Protein AF-A0A3B8LXW1-F1 (afdb_monomer)

Secondary structure (DSSP, 8-state):
-HHHHHTTS-HHHHHHHHHHHHHHHHHHHHHHHHHHT---SS---S-SS-SSPPPPSS--SSHHHHHHHHHHHHHHHHHTTS-S--------TTS---BGGGTB-SS-HHHHTTS--HHHHHHHHHHHHHHHHHHHHHHTSEETTEETTTT-----B-S-SSSS--SSS--B-

pLDDT: mean 82.59, std 10.97, range [46.94, 97.69]

Structure (mmCIF, N/CA/C/O backbone):
data_AF-A0A3B8LXW1-F1
#
_entry.id   AF-A0A3B8LXW1-F1
#
loop_
_atom_site.group_PDB
_atom_site.id
_atom_site.type_symbol
_atom_site.label_atom_id
_atom_site.label_alt_id
_atom_site.label_comp_id
_atom_site.label_asym_id
_atom_site.label_entity_id
_atom_site.label_seq_id
_atom_site.pdbx_PDB_ins_code
_atom_site.Cartn_x
_atom_site.Cartn_y
_atom_site.Cartn_z
_atom_site.occupancy
_atom_site.B_iso_or_equiv
_atom_site.auth_seq_id
_atom_site.auth_comp_id
_atom_site.auth_asym_id
_atom_site.auth_atom_id
_atom_site.pdbx_PDB_model_num
ATOM 1 N N . GLU A 1 1 ? -1.852 20.619 17.242 1.00 58.50 1 GLU A N 1
ATOM 2 C CA . GLU A 1 1 ? -2.208 21.680 16.273 1.00 58.50 1 GLU A CA 1
ATOM 3 C C . GLU A 1 1 ? -3.432 22.515 16.677 1.00 58.50 1 GLU A C 1
ATOM 5 O O . GLU A 1 1 ? -3.301 23.729 16.741 1.00 58.50 1 GLU A O 1
ATOM 10 N N . ALA A 1 2 ? -4.562 21.932 17.102 1.00 60.94 2 ALA A N 1
ATOM 11 C CA . ALA A 1 2 ? -5.746 22.697 17.550 1.00 60.94 2 ALA A CA 1
ATOM 12 C C . ALA A 1 2 ? -5.497 23.715 18.694 1.00 60.94 2 ALA A C 1
ATOM 14 O O . ALA A 1 2 ? -6.062 24.809 18.706 1.00 60.94 2 ALA A O 1
ATOM 15 N N . ARG A 1 3 ? -4.592 23.404 19.639 1.00 68.31 3 ARG A N 1
ATOM 16 C CA . ARG A 1 3 ? -4.220 24.322 20.737 1.00 68.31 3 ARG A CA 1
ATOM 17 C C . ARG A 1 3 ? -3.556 25.620 20.262 1.00 68.31 3 ARG A C 1
ATOM 19 O O . ARG A 1 3 ? -3.723 26.636 20.929 1.00 68.31 3 ARG A O 1
ATOM 26 N N . SER A 1 4 ? -2.824 25.609 19.143 1.00 75.69 4 SER A N 1
ATOM 27 C CA . SER A 1 4 ? -2.165 26.824 18.637 1.00 75.69 4 SER A CA 1
ATOM 28 C C . SER A 1 4 ? -3.149 27.744 17.906 1.00 75.69 4 SER A C 1
ATOM 30 O O . SER A 1 4 ? -3.007 28.965 17.968 1.00 75.69 4 SER A O 1
ATOM 32 N N . LEU A 1 5 ? -4.188 27.170 17.284 1.00 76.56 5 LEU A N 1
ATOM 33 C CA . LEU A 1 5 ? -5.265 27.912 16.626 1.00 76.56 5 LEU A CA 1
ATOM 34 C C . LEU A 1 5 ? -6.197 28.585 17.641 1.00 76.56 5 LEU A C 1
ATOM 36 O O . LEU A 1 5 ? -6.627 29.717 17.431 1.00 76.56 5 LEU A O 1
A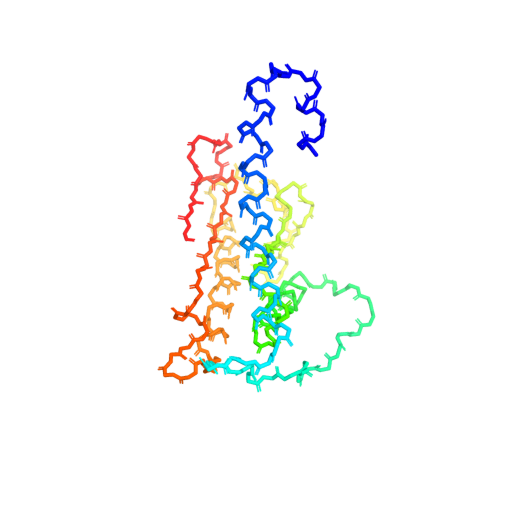TOM 40 N N . ARG A 1 6 ? -6.421 27.946 18.796 1.00 74.62 6 ARG A N 1
ATOM 41 C CA . ARG A 1 6 ? -7.252 28.468 19.893 1.00 74.62 6 ARG A CA 1
ATOM 42 C C . ARG A 1 6 ? -6.806 29.851 20.381 1.00 74.62 6 ARG A C 1
ATOM 44 O O . ARG A 1 6 ? -7.644 30.660 20.757 1.00 74.62 6 ARG A O 1
ATOM 51 N N . GLY A 1 7 ? -5.505 30.151 20.337 1.00 80.69 7 GLY A N 1
ATOM 52 C CA . GLY A 1 7 ? -4.963 31.463 20.709 1.00 80.69 7 GLY A CA 1
ATOM 53 C C . GLY A 1 7 ? -5.188 32.570 19.670 1.00 80.69 7 GLY A C 1
ATOM 54 O O . GLY A 1 7 ? -5.106 33.743 20.022 1.00 80.69 7 GLY A O 1
ATOM 55 N N . LYS A 1 8 ? -5.493 32.212 18.416 1.00 86.38 8 LYS A N 1
ATOM 56 C CA . LYS A 1 8 ? -5.539 33.125 17.260 1.00 86.38 8 LYS A CA 1
ATOM 57 C C . LYS A 1 8 ? -6.953 33.469 16.779 1.00 86.38 8 LYS A C 1
ATOM 59 O O . LYS A 1 8 ? -7.094 34.281 15.874 1.00 86.38 8 LYS A O 1
ATOM 64 N N . ILE A 1 9 ? -7.983 32.860 17.366 1.00 88.12 9 ILE A N 1
ATOM 65 C CA . ILE A 1 9 ? -9.380 33.010 16.935 1.00 88.12 9 ILE A CA 1
ATOM 66 C C . ILE A 1 9 ? -10.235 33.726 17.987 1.00 88.12 9 ILE A C 1
ATOM 68 O O . ILE A 1 9 ? -9.890 33.751 19.179 1.00 88.12 9 ILE A O 1
ATOM 72 N N . SER A 1 10 ? -11.347 34.307 17.526 1.00 87.94 10 SER A N 1
ATOM 73 C CA . SER A 1 10 ? -12.306 35.050 18.347 1.00 87.94 10 SER A CA 1
ATOM 74 C C . SER A 1 10 ? -12.986 34.152 19.387 1.00 87.94 10 SER A C 1
ATOM 76 O O . SER A 1 10 ? -13.020 32.932 19.246 1.00 87.94 10 SER A O 1
ATOM 78 N N . TYR A 1 11 ? -13.555 34.737 20.444 1.00 85.69 11 TYR A N 1
ATOM 79 C CA . TYR A 1 11 ? -14.217 33.966 21.504 1.00 85.69 11 TYR A CA 1
ATOM 80 C C . TYR A 1 11 ? -15.381 33.101 20.982 1.00 85.69 11 TYR A C 1
ATOM 82 O O . TYR A 1 11 ? -15.529 31.954 21.401 1.00 85.69 11 TYR A O 1
ATOM 90 N N . SER A 1 12 ? -16.170 33.612 20.030 1.00 85.38 12 SER A N 1
ATOM 91 C CA . SER A 1 12 ? -17.251 32.849 19.394 1.00 85.38 12 SER A CA 1
ATOM 92 C C . SER A 1 12 ? -16.729 31.670 18.575 1.00 85.38 12 SER A C 1
ATOM 94 O O . SER A 1 12 ? -17.320 30.592 18.609 1.00 85.38 12 SER A O 1
ATOM 96 N N . ASP A 1 13 ? -15.600 31.844 17.887 1.00 84.31 13 ASP A N 1
ATOM 97 C CA . ASP A 1 13 ? -15.000 30.779 17.078 1.00 84.31 13 ASP A CA 1
ATOM 98 C C . ASP A 1 13 ? -14.325 29.723 17.951 1.00 84.31 13 ASP A C 1
ATOM 100 O O . ASP A 1 13 ? -14.393 28.539 17.633 1.00 84.31 13 ASP A O 1
ATOM 104 N N . ARG A 1 14 ? -13.741 30.119 19.094 1.00 84.06 14 ARG A N 1
ATOM 105 C CA . ARG A 1 14 ? -13.237 29.166 20.101 1.00 84.06 14 ARG A CA 1
ATOM 106 C C . ARG A 1 14 ? -14.342 28.239 20.569 1.00 84.06 14 ARG A C 1
ATOM 108 O O . ARG A 1 14 ? -14.104 27.047 20.677 1.00 84.06 14 ARG A O 1
ATOM 115 N N . ARG A 1 15 ? -15.540 28.776 20.803 1.00 81.62 15 ARG A N 1
ATOM 116 C CA . ARG A 1 15 ? -16.685 27.983 21.252 1.00 81.62 15 ARG A CA 1
ATOM 117 C C . ARG A 1 15 ? -17.121 26.958 20.203 1.00 81.62 15 ARG A C 1
ATOM 119 O O . ARG A 1 15 ? -17.292 25.799 20.548 1.00 81.62 15 ARG A O 1
ATOM 126 N N . LYS A 1 16 ? -17.220 27.355 18.930 1.00 78.06 16 LYS A N 1
ATOM 127 C CA . LYS A 1 16 ? -17.542 26.428 17.828 1.00 78.06 16 LYS A CA 1
ATOM 128 C C . LYS A 1 16 ? -16.455 25.377 17.600 1.00 78.06 16 LYS A C 1
ATOM 130 O O . LYS A 1 16 ? -16.763 24.228 17.305 1.00 78.06 16 LYS A O 1
ATOM 135 N N . LEU A 1 17 ? -15.187 25.771 17.720 1.00 78.12 17 LEU A N 1
ATOM 136 C CA . LEU A 1 17 ? -14.059 24.851 17.610 1.00 78.12 17 LEU A CA 1
ATOM 137 C C . LEU A 1 17 ? -14.056 23.841 18.763 1.00 78.12 17 LEU A C 1
ATOM 139 O O . LEU A 1 17 ? -13.848 22.659 18.517 1.00 78.12 17 LEU A O 1
ATOM 143 N N . ASP A 1 18 ? -14.304 24.296 19.992 1.00 82.31 18 ASP A N 1
ATOM 144 C CA . ASP A 1 18 ? -14.409 23.426 21.164 1.00 82.31 18 ASP A CA 1
ATOM 145 C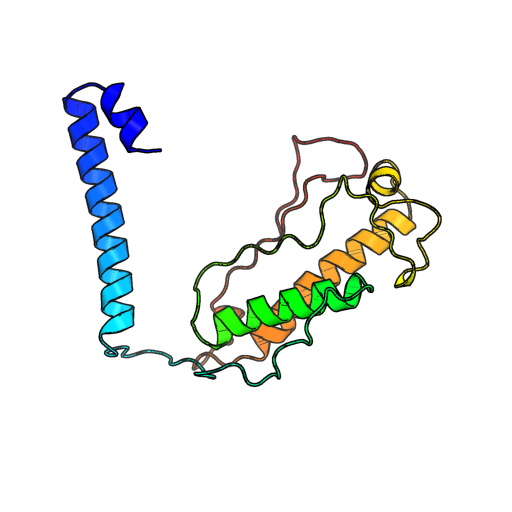 C . ASP A 1 18 ? -15.600 22.452 20.996 1.00 82.31 18 ASP A C 1
ATOM 147 O O . ASP A 1 18 ? -15.409 21.252 21.147 1.00 82.31 18 ASP A O 1
ATOM 151 N N . GLU A 1 19 ? -16.773 22.915 20.537 1.00 77.88 19 GLU A N 1
ATOM 152 C CA . GLU A 1 19 ? -17.933 22.051 20.224 1.00 77.88 19 GLU A CA 1
ATOM 153 C C . GLU A 1 19 ? -17.623 20.989 19.152 1.00 77.88 19 GLU A C 1
ATOM 155 O O . GLU A 1 19 ? -18.011 19.827 19.290 1.00 77.88 19 GLU A O 1
ATOM 160 N N . PHE A 1 20 ? -16.907 21.359 18.086 1.00 78.81 20 PHE A N 1
ATOM 161 C CA . PHE A 1 20 ? -16.496 20.413 17.047 1.00 78.81 20 PHE A CA 1
ATOM 162 C C . PHE A 1 20 ? -15.516 19.365 17.586 1.00 78.81 20 PHE A C 1
ATOM 164 O O . PHE A 1 20 ? -15.695 18.173 17.343 1.00 78.81 20 PHE A O 1
ATOM 171 N N . LEU A 1 21 ? -14.496 19.794 18.334 1.00 80.75 21 LEU A N 1
ATOM 172 C CA . LEU A 1 21 ? -13.500 18.889 18.909 1.00 80.75 21 LEU A CA 1
ATOM 173 C C . LEU A 1 21 ? -14.110 17.966 19.967 1.00 80.75 21 LEU A C 1
ATOM 175 O O . LEU A 1 21 ? -13.732 16.799 20.030 1.00 80.75 21 LEU A O 1
ATOM 179 N N . ASP A 1 22 ? -15.066 18.459 20.752 1.00 80.94 22 ASP A N 1
ATOM 180 C CA . ASP A 1 22 ? -15.804 17.650 21.720 1.00 80.94 22 ASP A CA 1
ATOM 181 C C . ASP A 1 22 ? -16.691 16.616 21.016 1.00 80.94 22 ASP A C 1
ATOM 183 O O . ASP A 1 22 ? -16.714 15.462 21.432 1.00 80.94 22 ASP A O 1
ATOM 187 N N . SER A 1 23 ? -17.346 16.978 19.907 1.00 70.56 23 SER A N 1
ATOM 188 C CA . SER A 1 23 ? -18.122 16.041 19.079 1.00 70.56 23 SER A CA 1
ATOM 189 C C . SER A 1 23 ? -17.247 14.936 18.475 1.00 70.56 23 SER A C 1
ATOM 191 O O . SER A 1 23 ? -17.570 13.754 18.592 1.00 70.56 23 SER A O 1
ATOM 193 N N . VAL A 1 24 ? -16.097 15.298 17.891 1.00 75.12 24 VAL A N 1
ATOM 194 C CA . VAL A 1 24 ? -15.125 14.323 17.366 1.00 75.12 24 VAL A CA 1
ATOM 195 C C . VAL A 1 24 ? -14.646 13.400 18.483 1.00 75.12 24 VAL A C 1
ATOM 197 O O . VAL A 1 24 ? -14.666 12.181 18.328 1.00 75.12 24 VAL A O 1
ATOM 200 N N . ARG A 1 25 ? -14.296 13.964 19.641 1.00 78.19 25 ARG A N 1
ATOM 201 C CA . ARG A 1 25 ? -13.800 13.196 20.782 1.00 78.19 25 ARG A CA 1
ATOM 202 C C . ARG A 1 25 ? -14.861 12.290 21.404 1.00 78.19 25 ARG A C 1
ATOM 204 O O . ARG A 1 25 ? -14.519 11.224 21.907 1.00 78.19 25 ARG A O 1
ATOM 211 N N . ASP A 1 26 ? -16.127 12.695 21.405 1.00 79.38 26 ASP A N 1
ATOM 212 C CA . ASP A 1 26 ? -17.225 11.855 21.884 1.00 79.38 26 ASP A CA 1
ATOM 213 C C . ASP A 1 26 ? -17.463 10.672 20.935 1.00 79.38 26 ASP A C 1
ATOM 215 O O . ASP A 1 26 ? -17.650 9.543 21.387 1.00 79.38 26 ASP A O 1
ATOM 219 N N . VAL A 1 27 ? -17.352 10.886 19.619 1.00 72.19 27 VAL A N 1
ATOM 220 C CA . VAL A 1 27 ? -17.379 9.801 18.626 1.00 72.19 27 VAL A CA 1
ATOM 221 C C . VAL A 1 27 ? -16.192 8.853 18.810 1.00 72.19 27 VAL A C 1
ATOM 223 O O . VAL A 1 27 ? -16.409 7.645 18.886 1.00 72.19 27 VAL A O 1
ATOM 226 N N . GLU A 1 28 ? -14.970 9.373 18.957 1.00 72.88 28 GLU A N 1
ATOM 227 C CA . GLU A 1 28 ? -13.770 8.572 19.249 1.00 72.88 28 GLU A CA 1
ATOM 228 C C . GLU A 1 28 ? -13.954 7.739 20.525 1.00 72.88 28 GLU A C 1
ATOM 230 O O . GLU A 1 28 ? -13.790 6.523 20.502 1.00 72.88 28 GLU A O 1
ATOM 235 N N . GLN A 1 29 ? -14.410 8.352 21.624 1.00 78.19 29 GLN A N 1
ATOM 236 C CA . GLN A 1 29 ? -14.652 7.635 22.880 1.00 78.19 29 GLN A CA 1
ATOM 237 C C . GLN A 1 29 ? -15.762 6.590 22.772 1.00 78.19 29 GLN A C 1
ATOM 239 O O . GLN A 1 29 ? -15.704 5.562 23.448 1.00 78.19 29 GLN A O 1
ATOM 244 N N . ARG A 1 30 ? -16.799 6.842 21.970 1.00 70.06 30 ARG A N 1
ATOM 245 C CA . ARG A 1 30 ? -17.859 5.860 21.720 1.00 70.06 30 ARG A CA 1
ATOM 246 C C . ARG A 1 30 ? -17.339 4.679 20.908 1.00 70.06 30 ARG A C 1
ATOM 248 O O . ARG A 1 30 ? -17.730 3.556 21.213 1.00 70.06 30 ARG A O 1
ATOM 255 N N . ILE A 1 31 ? -16.455 4.916 19.939 1.00 67.50 31 ILE A N 1
ATOM 256 C CA . ILE A 1 31 ? -15.759 3.862 19.189 1.00 67.50 31 ILE A CA 1
ATOM 257 C C . ILE A 1 31 ? -14.851 3.059 20.132 1.00 67.50 31 ILE A C 1
ATOM 259 O O . ILE A 1 31 ? -14.953 1.835 20.165 1.00 67.50 31 ILE A O 1
ATOM 263 N N . ASP A 1 32 ? -14.057 3.728 20.971 1.00 66.81 32 ASP A N 1
ATOM 264 C CA . ASP A 1 32 ? -13.154 3.078 21.931 1.00 66.81 32 ASP A CA 1
ATOM 265 C C . ASP A 1 32 ? -13.913 2.225 22.957 1.00 66.81 32 ASP A C 1
ATOM 267 O O . ASP A 1 32 ? -13.543 1.079 23.221 1.00 66.81 32 ASP A O 1
ATOM 271 N N . ARG A 1 33 ? -15.008 2.751 23.527 1.00 66.81 33 ARG A N 1
ATOM 272 C CA . ARG A 1 33 ? -15.853 2.002 24.474 1.00 66.81 33 ARG A CA 1
ATOM 273 C C . ARG A 1 33 ? -16.570 0.837 23.801 1.00 66.81 33 ARG A C 1
ATOM 275 O O . ARG A 1 33 ? -16.644 -0.234 24.393 1.00 66.81 33 ARG A O 1
ATOM 282 N N . ALA A 1 34 ? -17.057 1.016 22.570 1.00 60.09 34 ALA A N 1
ATOM 283 C CA . ALA A 1 34 ? -17.612 -0.087 21.788 1.00 60.09 34 ALA A CA 1
ATOM 284 C C . ALA A 1 34 ? -16.561 -1.187 21.552 1.00 60.09 34 ALA A C 1
ATOM 286 O O . ALA A 1 34 ? -16.885 -2.367 21.670 1.00 60.09 34 ALA A O 1
ATOM 287 N N . GLY A 1 35 ? -15.304 -0.791 21.317 1.00 57.28 35 GLY A N 1
ATOM 288 C CA . GLY A 1 35 ? -14.126 -1.656 21.260 1.00 57.28 35 GLY A CA 1
ATOM 289 C C . GLY A 1 35 ? -13.867 -2.444 22.552 1.00 57.28 35 GLY A C 1
ATOM 290 O O . GLY A 1 35 ? -13.675 -3.659 22.520 1.00 57.28 35 GLY A O 1
ATOM 291 N N . ALA A 1 36 ? -13.876 -1.754 23.696 1.00 60.34 36 ALA A N 1
ATOM 292 C CA . ALA A 1 36 ? -13.464 -2.292 24.995 1.00 60.34 36 ALA A CA 1
ATOM 293 C C . ALA A 1 36 ? -14.529 -3.148 25.700 1.00 60.34 36 ALA A C 1
ATOM 295 O O . ALA A 1 36 ? -14.186 -4.096 26.408 1.00 60.34 36 ALA A O 1
ATOM 296 N N . ASP A 1 37 ? -15.815 -2.844 25.514 1.00 54.31 37 ASP A N 1
ATOM 297 C CA . ASP A 1 37 ? -16.892 -3.483 26.276 1.00 54.31 37 ASP A CA 1
ATOM 298 C C . ASP A 1 37 ? -17.127 -4.954 25.888 1.00 54.31 37 ASP A C 1
ATOM 300 O O . ASP A 1 37 ? -17.903 -5.646 26.550 1.00 54.31 37 ASP A O 1
ATOM 304 N N . GLY A 1 38 ? -16.510 -5.465 24.812 1.00 51.03 38 GLY A N 1
ATOM 305 C CA . GLY A 1 38 ? -16.675 -6.858 24.364 1.00 51.03 38 GLY A CA 1
ATOM 306 C C . GLY A 1 38 ? -18.119 -7.224 23.980 1.00 51.03 38 GLY A C 1
ATOM 307 O O . GLY A 1 38 ? -18.407 -8.374 23.643 1.00 51.03 38 GLY A O 1
ATOM 308 N N . LYS A 1 39 ? -19.024 -6.237 23.997 1.00 49.06 39 LYS A N 1
ATOM 309 C CA . LY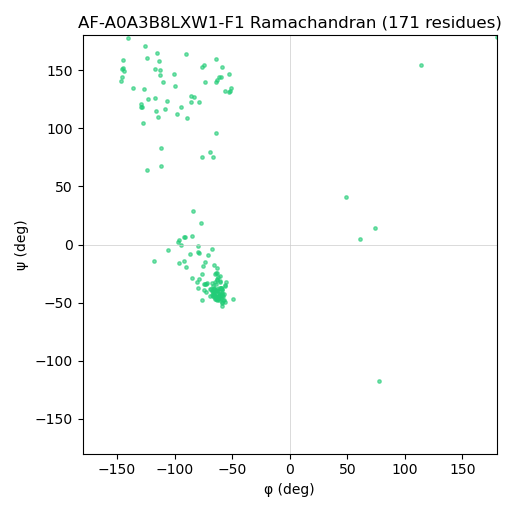S A 1 39 ? -20.436 -6.303 23.609 1.00 49.06 39 LYS A CA 1
ATOM 310 C C . LYS A 1 39 ? -20.617 -6.132 22.102 1.00 49.06 39 LYS A C 1
ATOM 312 O O . LYS A 1 39 ? -21.655 -5.639 21.667 1.00 49.06 39 LYS A O 1
ATOM 317 N N . PHE A 1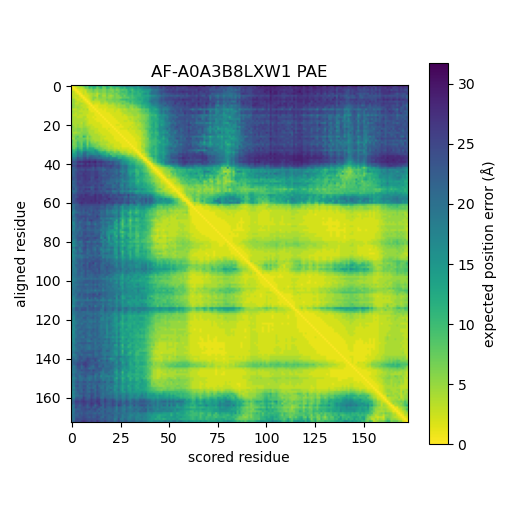 40 ? -19.634 -6.533 21.297 1.00 51.25 40 PHE A N 1
ATOM 318 C CA . PHE A 1 40 ? -19.851 -6.661 19.863 1.00 51.25 40 PHE A CA 1
ATOM 319 C C . PHE A 1 40 ? -20.899 -7.752 19.641 1.00 51.25 40 PHE A C 1
ATOM 321 O O . PHE A 1 40 ? -20.595 -8.943 19.607 1.00 51.25 40 PHE A O 1
ATOM 328 N N . GLN A 1 41 ? -22.155 -7.341 19.485 1.00 46.94 41 GLN A N 1
ATOM 329 C CA . GLN A 1 41 ? -23.078 -8.065 18.625 1.00 46.94 41 GLN A CA 1
ATOM 330 C C . GLN A 1 41 ? -22.583 -7.839 17.191 1.00 46.94 41 GLN A C 1
ATOM 332 O O . GLN A 1 41 ? -23.027 -6.923 16.509 1.00 46.94 41 GLN A O 1
ATOM 337 N N . GLY A 1 42 ? -21.550 -8.582 16.790 1.00 58.91 42 GLY A N 1
ATOM 338 C CA . GLY A 1 42 ? -20.833 -8.352 15.540 1.00 58.91 42 GLY A CA 1
ATOM 339 C C . GLY A 1 42 ? -19.691 -9.341 15.318 1.00 58.91 42 GLY A C 1
ATOM 340 O O . GLY A 1 42 ? -19.443 -10.224 16.142 1.00 58.91 42 GLY A O 1
ATOM 341 N N . TRP A 1 43 ? -19.021 -9.196 14.175 1.00 63.34 43 TRP A N 1
ATOM 342 C CA . TRP A 1 43 ? -17.888 -10.032 13.788 1.00 63.34 43 TRP A CA 1
ATOM 343 C C . TRP A 1 43 ? -16.735 -9.935 14.801 1.00 63.34 43 TRP A C 1
ATOM 345 O O . TRP A 1 43 ? -16.482 -8.876 15.375 1.00 63.34 43 TRP A O 1
ATOM 355 N N . ARG A 1 44 ? -16.046 -11.059 15.025 1.00 67.88 44 ARG A N 1
ATOM 356 C CA . ARG A 1 44 ? -14.850 -11.153 15.868 1.00 67.88 44 ARG A CA 1
ATOM 357 C C . ARG A 1 44 ? -13.636 -11.475 15.003 1.00 67.88 44 ARG A C 1
ATOM 359 O O . ARG A 1 44 ? -13.791 -12.286 14.090 1.00 67.88 44 ARG A O 1
ATOM 366 N N . PRO A 1 45 ? -12.445 -10.956 15.349 1.00 71.25 45 PRO A N 1
ATOM 367 C CA . PRO A 1 45 ? -11.226 -11.211 14.594 1.00 71.25 45 PRO A CA 1
ATOM 368 C C . PRO A 1 45 ? -11.012 -12.705 14.390 1.00 71.25 45 PRO A C 1
ATOM 370 O O . PRO A 1 45 ? -11.103 -13.486 15.343 1.00 71.25 45 PRO A O 1
ATOM 373 N N . THR A 1 46 ? -10.707 -13.109 13.157 1.00 73.19 46 THR A N 1
ATOM 374 C CA . THR A 1 46 ? -10.393 -14.516 12.858 1.00 73.19 46 THR A CA 1
ATOM 375 C C . THR A 1 46 ? -9.124 -14.973 13.573 1.00 73.19 46 THR A C 1
ATOM 377 O O . THR A 1 46 ? -8.976 -16.158 13.872 1.00 73.19 46 THR A O 1
ATOM 380 N N . LEU A 1 47 ? -8.233 -14.037 13.906 1.00 77.12 47 LEU A N 1
ATOM 381 C CA . LEU A 1 47 ? -7.049 -14.267 14.721 1.00 77.12 47 LEU A CA 1
ATOM 382 C C . LEU A 1 47 ? -7.010 -13.279 15.886 1.00 77.12 47 LEU A C 1
ATOM 384 O O . LEU A 1 47 ? -7.158 -12.082 15.700 1.00 77.12 47 LEU A O 1
ATOM 388 N N . THR A 1 48 ? -6.740 -13.762 17.095 1.00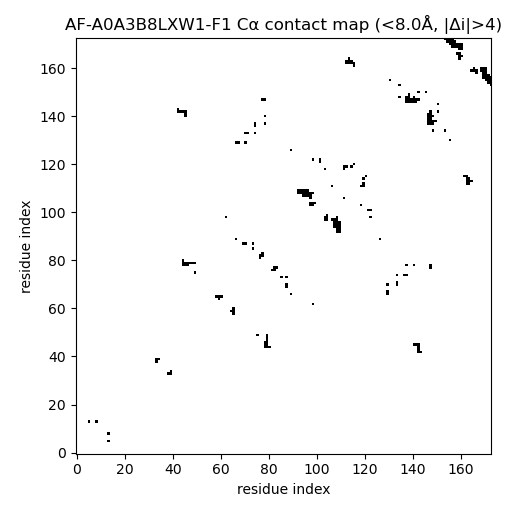 74.75 48 THR A N 1
ATOM 389 C CA . THR A 1 48 ? -6.492 -12.892 18.263 1.00 74.75 48 THR A CA 1
ATOM 390 C C . THR A 1 48 ? -5.012 -12.567 18.455 1.00 74.75 48 THR A C 1
ATOM 392 O O . THR A 1 48 ? -4.663 -11.679 19.230 1.00 74.75 48 THR A O 1
ATOM 395 N N . LYS A 1 49 ? -4.128 -13.299 17.770 1.00 76.75 49 LYS A N 1
ATOM 396 C CA . LYS A 1 49 ? -2.676 -13.101 17.750 1.00 76.75 49 LYS A CA 1
ATOM 397 C C . LYS A 1 49 ? -2.136 -13.439 16.358 1.00 76.75 49 LYS A C 1
ATOM 399 O O . LYS A 1 49 ? -2.720 -14.305 15.703 1.00 76.75 49 LYS A O 1
ATOM 404 N N . PRO A 1 50 ? -1.017 -12.827 15.928 1.00 78.00 50 PRO A N 1
ATOM 405 C CA . PRO A 1 50 ? -0.362 -13.191 14.677 1.00 78.00 50 PRO A CA 1
ATOM 406 C C . PRO A 1 50 ? -0.080 -14.697 14.612 1.00 78.00 50 PRO A C 1
ATOM 408 O O . PRO A 1 50 ? 0.453 -15.276 15.558 1.00 78.00 50 PRO A O 1
ATOM 411 N N . ASN A 1 51 ? -0.441 -15.324 13.494 1.00 81.19 51 ASN A N 1
ATOM 412 C CA . ASN A 1 51 ? -0.201 -16.745 13.221 1.00 81.19 51 ASN A CA 1
ATOM 413 C C . ASN A 1 51 ? 1.090 -16.993 12.423 1.00 81.19 51 ASN A C 1
ATOM 415 O O . ASN A 1 51 ? 1.413 -18.141 12.124 1.00 81.19 51 ASN A O 1
ATOM 419 N N . ILE A 1 52 ? 1.818 -15.931 12.076 1.00 78.75 52 ILE A N 1
ATOM 420 C CA . ILE A 1 52 ? 3.133 -16.012 11.449 1.00 78.75 52 ILE A CA 1
ATOM 421 C C . ILE A 1 52 ? 4.230 -15.789 12.495 1.00 78.75 52 ILE A C 1
ATOM 423 O O . ILE A 1 52 ? 4.031 -15.022 13.445 1.00 78.75 52 ILE A O 1
ATOM 427 N N . PRO A 1 53 ? 5.399 -16.437 12.348 1.00 79.56 53 PRO A N 1
ATOM 428 C CA . PRO A 1 53 ? 6.539 -16.135 13.196 1.00 79.56 53 PRO A CA 1
ATOM 429 C C . PRO A 1 53 ? 6.951 -14.674 13.007 1.00 79.56 53 PRO A C 1
ATOM 431 O O . PRO A 1 53 ? 6.901 -14.137 11.899 1.00 79.56 53 PRO A O 1
ATOM 434 N N . ARG A 1 54 ? 7.390 -14.034 14.096 1.00 78.38 54 ARG A N 1
ATOM 435 C CA . ARG A 1 54 ? 7.988 -12.700 14.015 1.00 78.38 54 ARG A CA 1
ATOM 436 C C . ARG A 1 54 ? 9.172 -12.754 13.030 1.00 78.38 54 ARG A C 1
ATOM 438 O O . ARG A 1 54 ? 10.003 -13.657 13.175 1.00 78.38 54 ARG A O 1
ATOM 445 N N . PRO A 1 55 ? 9.273 -11.814 12.070 1.00 74.38 55 PRO A N 1
ATOM 446 C CA . PRO A 1 55 ? 10.436 -11.716 11.195 1.00 74.38 55 PRO A CA 1
ATOM 447 C C . PRO A 1 55 ? 11.735 -11.647 12.005 1.00 74.38 55 PRO A C 1
ATOM 449 O O . PRO A 1 55 ? 11.752 -11.109 13.117 1.00 74.38 55 PRO A O 1
ATOM 452 N N . LYS A 1 56 ? 12.815 -12.215 11.459 1.00 77.62 56 LYS A N 1
ATOM 453 C CA . LYS A 1 56 ? 14.139 -12.163 12.095 1.00 77.62 56 LYS A CA 1
ATOM 454 C C . LYS A 1 56 ? 14.578 -10.711 12.282 1.00 77.62 56 LYS A C 1
ATOM 456 O O . LYS A 1 56 ? 14.179 -9.837 11.518 1.00 77.62 56 LYS A O 1
ATOM 461 N N . ASP A 1 57 ? 15.418 -10.470 13.284 1.00 73.50 57 ASP A N 1
ATOM 462 C CA . ASP A 1 57 ? 16.013 -9.150 13.469 1.00 73.50 57 ASP A CA 1
ATOM 463 C C . ASP A 1 57 ? 16.928 -8.805 12.278 1.00 73.50 57 ASP A C 1
ATOM 465 O O . ASP A 1 57 ? 17.666 -9.656 11.777 1.00 73.50 57 ASP A O 1
ATOM 469 N N . GLY A 1 58 ? 16.872 -7.544 11.842 1.00 68.81 58 GLY A N 1
ATOM 470 C CA . GLY A 1 58 ? 17.553 -7.043 10.645 1.00 68.81 58 GLY A CA 1
ATOM 471 C C . GLY A 1 58 ? 16.573 -6.604 9.553 1.00 68.81 58 GLY A C 1
ATOM 472 O O . GLY A 1 58 ? 15.433 -7.056 9.501 1.00 68.81 58 GLY A O 1
ATOM 473 N N . LEU A 1 59 ? 17.007 -5.684 8.689 1.00 63.12 59 LEU A N 1
ATOM 474 C CA . LEU A 1 59 ? 16.242 -5.300 7.502 1.00 63.12 59 LEU A CA 1
ATOM 475 C C . LEU A 1 59 ? 16.588 -6.272 6.362 1.00 63.12 59 LEU A C 1
ATOM 477 O O . LEU A 1 59 ? 17.785 -6.437 6.084 1.00 63.12 59 LEU A O 1
ATOM 481 N N . PRO A 1 60 ? 15.589 -6.895 5.702 1.00 66.19 60 PRO A N 1
ATOM 482 C CA . PRO A 1 60 ? 15.822 -7.634 4.468 1.00 66.19 60 PRO A CA 1
ATOM 483 C C . PRO A 1 60 ? 16.605 -6.756 3.493 1.00 66.19 60 PRO A C 1
ATOM 485 O O . PRO A 1 60 ? 16.316 -5.565 3.358 1.00 66.19 60 PRO A O 1
ATOM 488 N N . GLN A 1 61 ? 17.633 -7.326 2.867 1.00 70.50 61 GLN A N 1
ATOM 489 C CA . GLN A 1 61 ? 18.406 -6.607 1.849 1.00 70.50 61 GLN A CA 1
ATOM 490 C C . GLN A 1 61 ? 17.636 -6.538 0.525 1.00 70.50 61 GLN A C 1
ATOM 492 O O . GLN A 1 61 ? 17.824 -5.597 -0.245 1.00 70.50 61 GLN A O 1
ATOM 497 N N . ASP A 1 62 ? 16.731 -7.493 0.307 1.00 82.62 62 ASP A N 1
ATOM 498 C CA . ASP A 1 62 ? 15.891 -7.570 -0.876 1.00 82.62 62 ASP A CA 1
ATOM 499 C C . ASP A 1 62 ? 14.626 -6.721 -0.699 1.00 82.62 62 ASP A C 1
ATOM 501 O O . ASP A 1 62 ? 13.847 -6.863 0.251 1.00 82.62 62 ASP A O 1
ATOM 505 N N . VAL A 1 63 ? 14.447 -5.781 -1.626 1.00 83.81 63 VAL A N 1
ATOM 506 C CA . VAL A 1 63 ? 13.373 -4.777 -1.605 1.00 83.81 63 VAL A CA 1
ATOM 507 C C . VAL A 1 63 ? 11.993 -5.430 -1.688 1.00 83.81 63 VAL A C 1
ATOM 509 O O . VAL A 1 63 ? 11.064 -5.010 -0.998 1.00 83.81 63 VAL A O 1
ATOM 512 N N . ASP A 1 64 ? 11.858 -6.460 -2.516 1.00 86.88 64 ASP A N 1
ATOM 513 C CA . ASP A 1 64 ? 10.620 -7.204 -2.712 1.00 86.88 64 ASP A CA 1
ATOM 514 C C . ASP A 1 64 ? 10.224 -7.999 -1.468 1.00 86.88 64 ASP A C 1
ATOM 516 O O . ASP A 1 64 ? 9.069 -7.919 -1.042 1.00 86.88 64 ASP A O 1
ATOM 520 N N . GLU A 1 65 ? 11.174 -8.671 -0.813 1.00 87.50 65 GLU A N 1
ATOM 521 C CA . GLU A 1 65 ? 10.913 -9.352 0.458 1.00 87.50 65 GLU A CA 1
ATOM 522 C C . GLU A 1 65 ? 10.471 -8.350 1.534 1.00 87.50 65 GLU A C 1
ATOM 524 O O . GLU A 1 65 ? 9.478 -8.574 2.233 1.00 87.50 65 GLU A O 1
ATOM 529 N N . HIS A 1 66 ? 11.152 -7.203 1.633 1.00 87.69 66 HIS A N 1
ATOM 530 C CA . HIS A 1 66 ? 10.792 -6.170 2.600 1.00 87.69 66 HIS A CA 1
ATOM 531 C C . HIS A 1 66 ? 9.375 -5.622 2.371 1.00 87.69 66 HIS A C 1
ATOM 533 O O . HIS A 1 66 ? 8.588 -5.528 3.317 1.00 87.69 66 HIS A O 1
ATOM 539 N N . MET A 1 67 ? 9.009 -5.310 1.124 1.00 90.69 67 MET A N 1
ATOM 540 C CA . MET A 1 67 ? 7.663 -4.830 0.786 1.00 90.69 67 MET A CA 1
ATOM 541 C C . MET A 1 67 ? 6.581 -5.876 1.077 1.00 90.69 67 MET A C 1
ATOM 543 O O . MET A 1 67 ? 5.518 -5.526 1.604 1.00 90.69 67 MET A O 1
ATOM 547 N N . ARG A 1 68 ? 6.845 -7.159 0.793 1.00 90.12 68 ARG A N 1
ATOM 548 C CA . ARG A 1 68 ? 5.926 -8.261 1.117 1.00 90.12 68 ARG A CA 1
ATOM 549 C C . ARG A 1 68 ? 5.738 -8.413 2.622 1.00 90.12 68 ARG A C 1
ATOM 551 O O . ARG A 1 68 ? 4.600 -8.506 3.074 1.00 90.12 68 ARG A O 1
ATOM 558 N N . LEU A 1 69 ? 6.814 -8.347 3.404 1.00 89.56 69 LEU A N 1
ATOM 559 C CA . LEU A 1 69 ? 6.738 -8.401 4.866 1.00 89.56 69 LEU A CA 1
ATOM 560 C C . LEU A 1 69 ? 5.928 -7.235 5.444 1.00 89.56 69 LEU A C 1
ATOM 562 O O . LEU A 1 69 ? 5.085 -7.443 6.314 1.00 89.56 69 LEU A O 1
ATOM 566 N N . MET A 1 70 ? 6.130 -6.015 4.941 1.00 91.88 70 MET A N 1
ATOM 567 C CA . MET A 1 70 ? 5.346 -4.859 5.384 1.00 91.88 70 MET A CA 1
ATOM 568 C C . MET A 1 70 ? 3.867 -4.974 4.991 1.00 91.88 70 MET A C 1
ATOM 570 O O . MET A 1 70 ? 2.991 -4.621 5.783 1.00 91.88 70 MET A O 1
ATOM 574 N N . SER A 1 71 ? 3.583 -5.522 3.808 1.00 93.44 71 SER A N 1
ATOM 575 C CA . SER A 1 71 ? 2.218 -5.831 3.363 1.00 93.44 71 SER A CA 1
ATOM 576 C C . SER A 1 71 ? 1.555 -6.877 4.265 1.00 93.44 71 SER A C 1
ATOM 578 O O . SER A 1 71 ? 0.390 -6.734 4.629 1.00 93.44 71 SER A O 1
ATOM 580 N N . ASP A 1 72 ? 2.301 -7.899 4.688 1.00 91.62 72 ASP A N 1
ATOM 581 C CA . ASP A 1 72 ? 1.818 -8.933 5.607 1.00 91.62 72 ASP A CA 1
ATOM 582 C C . ASP A 1 72 ? 1.505 -8.372 6.993 1.00 91.62 72 ASP A C 1
ATOM 584 O O . ASP A 1 72 ? 0.467 -8.701 7.564 1.00 91.62 72 ASP A O 1
ATOM 588 N N . ILE A 1 73 ? 2.362 -7.493 7.518 1.00 90.12 73 ILE A N 1
ATOM 589 C CA . ILE A 1 73 ? 2.120 -6.798 8.788 1.00 90.12 73 ILE A CA 1
ATOM 590 C C . ILE A 1 73 ? 0.847 -5.952 8.702 1.00 90.12 73 ILE A C 1
ATOM 592 O O . ILE A 1 73 ? 0.039 -5.980 9.632 1.00 90.12 73 ILE A O 1
ATOM 596 N N . LEU A 1 74 ? 0.643 -5.237 7.590 1.00 94.12 74 LEU A N 1
ATOM 597 C CA . LEU A 1 74 ? -0.580 -4.470 7.361 1.00 94.12 74 LEU A CA 1
ATOM 598 C C . LEU A 1 74 ? -1.804 -5.388 7.391 1.00 94.12 74 LEU A C 1
ATOM 600 O O . LEU A 1 74 ? -2.713 -5.146 8.179 1.00 94.12 74 LEU A O 1
ATOM 604 N N . VAL A 1 75 ? -1.810 -6.464 6.599 1.00 93.25 75 VAL A N 1
ATOM 605 C CA . VAL A 1 75 ? -2.938 -7.410 6.542 1.00 93.25 75 VAL A CA 1
ATOM 606 C C . VAL A 1 75 ? -3.218 -8.026 7.912 1.00 93.25 75 VAL A C 1
ATOM 608 O O . VAL A 1 75 ? -4.377 -8.130 8.305 1.00 93.25 75 VAL A O 1
ATOM 611 N N . LEU A 1 76 ? -2.179 -8.392 8.668 1.00 87.06 76 LEU A N 1
ATOM 612 C CA . LEU A 1 76 ? -2.341 -8.909 10.025 1.00 87.06 76 LEU A CA 1
ATOM 613 C C . LEU A 1 76 ? -3.003 -7.892 10.942 1.00 87.06 76 LEU A C 1
ATOM 615 O O . LEU A 1 76 ? -3.898 -8.275 11.681 1.00 87.06 76 LEU A O 1
ATOM 619 N N . GLY A 1 77 ? -2.615 -6.617 10.867 1.00 86.88 77 GLY A N 1
ATOM 620 C CA . GLY A 1 77 ? -3.226 -5.558 11.668 1.00 86.88 77 GLY A CA 1
ATOM 621 C C . GLY A 1 77 ? -4.741 -5.456 11.475 1.00 86.88 77 GLY A C 1
ATOM 622 O O . GLY A 1 77 ? -5.451 -5.217 12.450 1.00 86.88 77 GLY A O 1
ATOM 623 N N . PHE A 1 78 ? -5.228 -5.699 10.254 1.00 88.88 78 PHE A N 1
ATOM 624 C CA 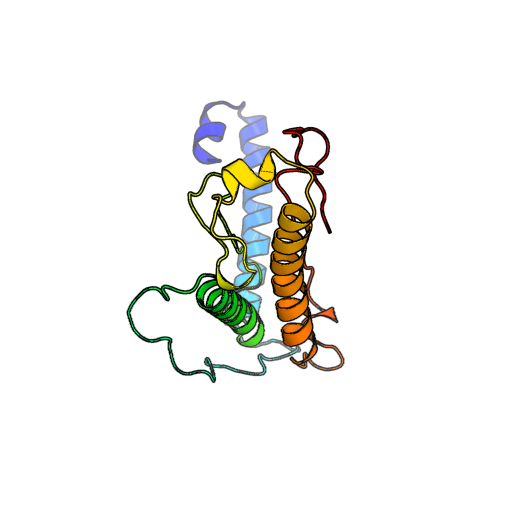. PHE A 1 78 ? -6.660 -5.781 9.951 1.00 88.88 78 PHE A CA 1
ATOM 625 C C . PHE A 1 78 ? -7.250 -7.116 10.426 1.00 88.88 78 PHE A C 1
ATOM 627 O O . PHE A 1 78 ? -8.255 -7.133 11.130 1.00 88.88 78 PHE A O 1
ATOM 634 N N . GLN A 1 79 ? -6.589 -8.238 10.123 1.00 87.00 79 GLN A N 1
ATOM 635 C CA . GLN A 1 79 ? -7.059 -9.580 10.480 1.00 87.00 79 GLN A CA 1
ATOM 636 C C . GLN A 1 79 ? -7.218 -9.789 11.993 1.00 87.00 79 GLN A C 1
ATOM 638 O O . GLN A 1 79 ? -8.131 -10.492 12.433 1.00 87.00 79 GLN A O 1
ATOM 643 N N . THR A 1 80 ? -6.312 -9.208 12.783 1.00 82.38 80 THR A N 1
ATOM 644 C CA . THR A 1 80 ? -6.330 -9.257 14.248 1.00 82.38 80 THR A CA 1
ATOM 645 C C . THR A 1 80 ? -7.077 -8.091 14.875 1.00 82.38 80 THR A C 1
ATOM 647 O O . THR A 1 80 ? -7.038 -7.948 16.096 1.00 82.38 80 THR A O 1
ATOM 650 N N . ASP A 1 81 ? -7.721 -7.249 14.062 1.00 84.62 81 ASP A N 1
ATOM 651 C CA . ASP A 1 81 ? -8.435 -6.051 14.501 1.00 84.62 81 ASP A CA 1
ATOM 652 C C . ASP A 1 81 ? -7.606 -5.169 15.449 1.00 84.62 81 ASP A C 1
ATOM 654 O O . ASP A 1 81 ? -8.049 -4.677 16.485 1.00 84.62 81 ASP A O 1
ATOM 658 N N . THR A 1 82 ? -6.324 -5.035 15.128 1.00 84.31 82 THR A N 1
ATOM 659 C CA . THR A 1 82 ? -5.381 -4.219 15.896 1.00 84.31 82 THR A CA 1
ATOM 660 C C . THR A 1 82 ? -5.437 -2.761 15.458 1.00 84.31 82 THR A C 1
ATOM 662 O O . THR A 1 82 ? -5.181 -1.866 16.260 1.00 84.31 82 THR A O 1
ATOM 665 N N . THR A 1 83 ? -5.788 -2.509 14.196 1.00 86.31 83 THR A N 1
ATOM 666 C CA . THR A 1 83 ? -6.066 -1.169 13.682 1.00 86.31 83 THR A CA 1
ATOM 667 C C . THR A 1 83 ? -7.163 -1.212 12.623 1.00 86.31 83 THR A C 1
ATOM 669 O O . THR A 1 83 ? -7.308 -2.197 11.905 1.00 86.31 83 THR A O 1
ATOM 672 N N . ARG A 1 84 ? -7.913 -0.112 12.503 1.00 90.06 84 ARG A N 1
ATOM 673 C CA . ARG A 1 84 ? -8.901 0.112 11.434 1.00 90.06 84 ARG A CA 1
ATOM 674 C C . ARG A 1 84 ? -8.344 0.920 10.262 1.00 90.06 84 ARG A C 1
ATOM 676 O O . ARG A 1 84 ? -8.958 0.966 9.204 1.00 90.06 84 ARG A O 1
ATOM 683 N N . VAL A 1 85 ? -7.205 1.587 10.463 1.00 93.00 85 VAL A N 1
ATOM 684 C CA . VAL A 1 85 ? -6.575 2.478 9.480 1.00 93.00 85 VAL A CA 1
ATOM 685 C C . VAL A 1 85 ? -5.077 2.203 9.445 1.00 93.00 85 VAL A C 1
ATOM 687 O O . VAL A 1 85 ? -4.428 2.100 10.488 1.00 93.00 85 VAL A O 1
ATOM 690 N N . ALA A 1 86 ? -4.513 2.108 8.244 1.00 93.12 86 ALA A N 1
ATOM 691 C CA . ALA A 1 86 ? -3.076 1.995 8.042 1.00 93.12 86 ALA A CA 1
ATOM 692 C C . ALA A 1 86 ? -2.647 2.746 6.779 1.00 93.12 86 ALA A C 1
ATOM 694 O O . ALA A 1 86 ? -3.386 2.803 5.799 1.00 93.12 86 ALA A O 1
ATOM 695 N N . THR A 1 87 ? -1.421 3.263 6.799 1.00 94.12 87 THR A N 1
ATOM 696 C CA . THR A 1 87 ? -0.753 3.829 5.625 1.00 94.12 87 THR A CA 1
ATOM 697 C C . THR A 1 87 ? 0.561 3.093 5.434 1.00 94.12 87 THR A C 1
ATOM 699 O O . THR A 1 87 ? 1.386 3.054 6.347 1.00 94.12 87 THR A O 1
ATOM 702 N N . LEU A 1 88 ? 0.771 2.533 4.244 1.00 92.31 88 LEU A N 1
ATOM 703 C CA . LEU A 1 88 ? 2.011 1.857 3.882 1.00 92.31 88 LEU A CA 1
ATOM 704 C C . LEU A 1 88 ? 2.695 2.608 2.743 1.00 92.31 88 LEU A C 1
ATOM 706 O O . LEU A 1 88 ? 2.186 2.670 1.628 1.00 92.31 88 LEU A O 1
ATOM 710 N N . LYS A 1 89 ? 3.876 3.158 3.024 1.00 89.44 89 LYS A N 1
ATOM 711 C CA . LYS A 1 89 ? 4.763 3.712 2.001 1.00 89.44 89 LYS A CA 1
ATOM 712 C C . LYS A 1 89 ? 5.680 2.596 1.504 1.00 89.44 89 LYS A C 1
ATOM 714 O O . LYS A 1 89 ? 6.570 2.182 2.239 1.00 89.44 89 LYS A O 1
ATOM 719 N N . LEU A 1 90 ? 5.463 2.125 0.275 1.00 86.81 90 LEU A N 1
ATOM 720 C CA . LEU A 1 90 ? 6.286 1.066 -0.325 1.00 86.81 90 LEU A CA 1
ATOM 721 C C . LEU A 1 90 ? 7.701 1.563 -0.630 1.00 86.81 90 LEU A C 1
ATOM 723 O O . LEU A 1 90 ? 8.675 0.885 -0.322 1.00 86.81 90 LEU A O 1
ATOM 727 N N . ASN A 1 91 ? 7.820 2.766 -1.193 1.00 82.94 91 ASN A N 1
ATOM 728 C CA . ASN A 1 91 ? 9.109 3.361 -1.516 1.00 82.94 91 ASN A CA 1
ATOM 729 C C . ASN A 1 91 ? 9.106 4.881 -1.312 1.00 82.94 91 ASN A C 1
ATOM 731 O O . ASN A 1 91 ? 8.067 5.539 -1.276 1.00 82.94 91 ASN A O 1
ATOM 735 N N . ASN A 1 92 ? 10.300 5.445 -1.160 1.00 83.19 92 ASN A N 1
ATOM 736 C CA . ASN A 1 92 ? 10.554 6.864 -1.314 1.00 83.19 92 ASN A CA 1
ATOM 737 C C . ASN A 1 92 ? 11.029 7.149 -2.746 1.00 83.19 92 ASN A C 1
ATOM 739 O O . ASN A 1 92 ? 12.094 6.675 -3.128 1.00 83.19 92 ASN A O 1
ATOM 743 N N . ASP A 1 93 ? 10.294 7.950 -3.516 1.00 74.50 93 ASP A N 1
ATOM 744 C CA . ASP A 1 93 ? 10.593 8.163 -4.945 1.00 74.50 93 ASP A CA 1
ATOM 745 C C . ASP A 1 93 ? 11.930 8.860 -5.200 1.00 74.50 93 ASP A C 1
ATOM 747 O O . ASP A 1 93 ? 12.563 8.626 -6.223 1.00 74.50 93 ASP A O 1
ATOM 751 N N . HIS A 1 94 ? 12.418 9.638 -4.232 1.00 78.88 94 HIS A N 1
ATOM 752 C CA . HIS A 1 94 ? 13.750 10.246 -4.279 1.00 78.88 94 HIS A CA 1
ATOM 753 C C . HIS A 1 94 ? 14.870 9.317 -3.769 1.00 78.88 94 HIS A C 1
ATOM 755 O O . HIS A 1 94 ? 15.999 9.750 -3.547 1.00 78.88 94 HIS A O 1
ATOM 761 N N . SER A 1 95 ? 14.572 8.047 -3.494 1.00 78.88 95 SER A N 1
ATOM 762 C CA . SER A 1 95 ? 15.583 7.102 -3.029 1.00 78.88 95 SER A CA 1
ATOM 763 C C . SER A 1 95 ? 16.518 6.663 -4.153 1.00 78.88 95 SER A C 1
ATOM 765 O O . SER A 1 95 ? 16.160 6.583 -5.329 1.00 78.88 95 SER A O 1
ATOM 767 N N . SER A 1 96 ? 17.719 6.265 -3.748 1.00 86.31 96 SER A N 1
ATOM 768 C CA . SER A 1 96 ? 18.695 5.555 -4.574 1.00 86.31 96 SER A CA 1
ATOM 769 C C . SER A 1 96 ? 18.353 4.065 -4.755 1.00 86.31 96 SER A C 1
ATOM 771 O O . SER A 1 96 ? 19.234 3.274 -5.090 1.00 86.31 96 SER A O 1
ATOM 773 N N . MET A 1 97 ? 17.099 3.666 -4.505 1.00 87.50 97 MET A N 1
ATOM 774 C CA . MET A 1 97 ? 16.648 2.278 -4.602 1.00 87.50 97 MET A CA 1
ATOM 775 C C . MET A 1 97 ? 16.770 1.770 -6.041 1.00 87.50 97 MET A C 1
ATOM 777 O O . MET A 1 97 ? 16.508 2.506 -6.993 1.00 87.50 97 MET A O 1
ATOM 781 N N . ARG A 1 98 ? 17.167 0.509 -6.193 1.00 89.69 98 ARG A N 1
ATOM 782 C CA . ARG A 1 98 ? 17.265 -0.200 -7.474 1.00 89.69 98 ARG A CA 1
ATOM 783 C C . ARG A 1 98 ? 16.421 -1.468 -7.419 1.00 89.69 98 ARG A C 1
ATOM 785 O O . ARG A 1 98 ? 16.122 -1.950 -6.328 1.00 89.69 98 ARG A O 1
ATOM 792 N N . PHE A 1 99 ? 16.077 -2.016 -8.583 1.00 91.31 99 PHE A N 1
ATOM 793 C CA . PHE A 1 99 ? 15.225 -3.202 -8.705 1.00 91.31 99 PHE A CA 1
ATOM 794 C C . PHE A 1 99 ? 15.933 -4.308 -9.507 1.00 91.31 99 PHE A C 1
ATOM 796 O O . PHE A 1 99 ? 15.474 -4.686 -10.589 1.00 91.31 99 PHE A O 1
ATOM 803 N N . PRO A 1 100 ? 17.059 -4.855 -9.001 1.00 91.50 100 PRO A N 1
ATOM 804 C CA . PRO A 1 100 ? 17.808 -5.900 -9.699 1.00 91.50 100 PRO A CA 1
ATOM 805 C C . PRO A 1 100 ? 16.974 -7.167 -9.934 1.00 91.50 100 PRO A C 1
ATOM 807 O O . PRO A 1 100 ? 17.128 -7.805 -10.972 1.00 91.50 100 PRO A O 1
ATOM 810 N N . HIS A 1 101 ? 16.029 -7.487 -9.042 1.00 90.81 101 HIS A N 1
ATOM 811 C CA . HIS A 1 101 ? 15.090 -8.604 -9.212 1.00 90.81 101 HIS A CA 1
ATOM 812 C C . HIS A 1 101 ? 14.153 -8.436 -10.426 1.00 90.81 101 HIS A C 1
ATOM 814 O O . HIS A 1 101 ? 13.637 -9.425 -10.939 1.00 90.81 101 HIS A O 1
ATOM 820 N N . LEU A 1 102 ? 13.975 -7.208 -10.932 1.00 93.25 102 LEU A N 1
ATOM 821 C CA . LEU A 1 102 ? 13.238 -6.904 -12.170 1.00 93.25 102 LEU A CA 1
ATOM 822 C C . LEU A 1 102 ? 14.163 -6.755 -13.394 1.00 93.25 102 LEU A C 1
ATOM 824 O O . LEU A 1 102 ? 13.708 -6.386 -14.482 1.00 93.25 102 LEU A O 1
ATOM 828 N N . GLY A 1 103 ? 15.467 -6.995 -13.225 1.00 93.19 103 GLY A N 1
ATOM 829 C CA . GLY A 1 103 ? 16.493 -6.727 -14.234 1.00 93.19 103 GLY A CA 1
ATOM 830 C C . GLY A 1 103 ? 16.829 -5.241 -14.405 1.00 93.19 103 GLY A C 1
ATOM 831 O O . GLY A 1 103 ? 17.466 -4.879 -15.391 1.00 93.19 103 GLY A O 1
ATOM 832 N N . VAL A 1 104 ? 16.418 -4.376 -13.468 1.00 92.00 104 VAL A N 1
ATOM 833 C CA . VAL A 1 104 ? 16.630 -2.920 -13.520 1.00 92.00 104 VAL A CA 1
ATOM 834 C C . VAL A 1 104 ? 17.609 -2.500 -12.418 1.00 92.00 104 VAL A C 1
ATOM 836 O O . VAL A 1 104 ? 17.217 -2.080 -11.329 1.00 92.00 104 VAL A O 1
ATOM 839 N N . ASP A 1 105 ? 18.906 -2.639 -12.699 1.00 91.25 105 ASP A N 1
ATOM 840 C CA . ASP A 1 105 ? 19.992 -2.308 -11.753 1.00 91.25 105 ASP A CA 1
ATOM 841 C C . ASP A 1 105 ? 20.926 -1.188 -12.248 1.00 91.25 105 ASP A C 1
ATOM 843 O O . ASP A 1 105 ? 21.686 -0.587 -11.490 1.00 91.25 105 ASP A O 1
ATOM 847 N N . TYR A 1 106 ? 20.859 -0.842 -13.533 1.00 91.00 106 TYR A N 1
ATOM 848 C CA . TYR A 1 106 ? 21.749 0.166 -14.115 1.00 91.00 106 TYR A CA 1
ATOM 849 C C . TYR A 1 106 ? 21.398 1.603 -13.692 1.00 91.00 106 TYR A C 1
ATOM 851 O O . TYR A 1 106 ? 22.203 2.516 -13.877 1.00 91.00 106 TYR A O 1
ATOM 859 N N . MET A 1 107 ? 20.204 1.820 -13.131 1.00 90.06 107 MET A N 1
ATOM 860 C CA . MET A 1 107 ? 19.696 3.138 -12.770 1.00 90.06 107 MET A CA 1
ATOM 861 C C . MET A 1 107 ? 18.845 3.073 -11.500 1.00 90.06 107 MET A C 1
ATOM 863 O O . MET A 1 107 ? 18.126 2.106 -11.261 1.00 90.06 107 MET A O 1
ATOM 867 N N . ILE A 1 108 ? 18.942 4.117 -10.675 1.00 91.88 108 ILE A N 1
ATOM 868 C CA . ILE A 1 108 ? 18.125 4.261 -9.466 1.00 91.88 108 ILE A CA 1
ATOM 869 C C . ILE A 1 108 ? 16.698 4.692 -9.814 1.00 91.88 108 ILE A C 1
ATOM 871 O O . ILE A 1 108 ? 16.488 5.392 -10.806 1.00 91.88 108 ILE A O 1
ATOM 875 N N . HIS A 1 109 ? 15.740 4.334 -8.958 1.00 89.31 109 HIS A N 1
ATOM 876 C CA . HIS A 1 109 ? 14.312 4.610 -9.119 1.00 89.31 109 HIS A CA 1
ATOM 877 C C . HIS A 1 109 ? 14.025 6.070 -9.467 1.00 89.31 109 HIS A C 1
ATOM 879 O O . HIS A 1 109 ? 13.307 6.337 -10.426 1.00 89.31 109 HIS A O 1
ATOM 885 N N . HIS A 1 110 ? 14.648 7.003 -8.739 1.00 89.19 110 HIS A N 1
ATOM 886 C CA . HIS A 1 110 ? 14.459 8.429 -8.977 1.00 89.19 110 HIS A CA 1
ATOM 887 C C . HIS A 1 110 ? 14.822 8.832 -10.410 1.00 89.19 110 HIS A C 1
ATOM 889 O O . HIS A 1 110 ? 14.055 9.516 -11.069 1.00 89.19 110 HIS A O 1
ATOM 895 N N . LEU A 1 111 ? 15.975 8.393 -10.921 1.00 89.94 111 LEU A N 1
ATOM 896 C CA . LEU A 1 111 ? 16.394 8.730 -12.284 1.00 89.94 111 LEU A CA 1
ATOM 897 C C . LEU A 1 111 ? 15.555 7.992 -13.332 1.00 89.94 111 LEU A C 1
ATOM 899 O O . LEU A 1 111 ? 15.276 8.545 -14.394 1.00 89.94 111 LEU A O 1
ATOM 903 N N . LEU A 1 112 ? 15.118 6.768 -13.029 1.00 89.12 112 LEU A N 1
ATOM 904 C CA . LEU A 1 112 ? 14.208 6.017 -13.887 1.00 89.12 112 LEU A CA 1
ATOM 905 C C . LEU A 1 112 ? 12.868 6.738 -14.054 1.00 89.12 112 LEU A C 1
ATOM 907 O O . LEU A 1 112 ? 12.358 6.770 -15.169 1.00 89.12 112 LEU A O 1
ATOM 911 N N . SER A 1 113 ? 12.361 7.384 -13.000 1.00 86.38 113 SER A N 1
ATOM 912 C CA . SER A 1 113 ? 11.083 8.100 -13.036 1.00 86.38 113 SER A CA 1
ATOM 913 C C . SER A 1 113 ? 11.080 9.312 -13.965 1.00 86.38 113 SER A C 1
ATOM 915 O O . SER A 1 113 ? 10.010 9.763 -14.334 1.00 86.38 113 SER A O 1
ATOM 917 N N . HIS A 1 114 ? 12.240 9.840 -14.371 1.00 87.00 114 HIS A N 1
ATOM 918 C CA . HIS A 1 114 ? 12.326 10.923 -15.359 1.00 87.00 114 HIS A CA 1
ATOM 919 C C . HIS A 1 114 ? 12.172 10.444 -16.813 1.00 87.00 114 HIS A C 1
ATOM 921 O O . HIS A 1 114 ? 12.258 11.260 -17.731 1.00 87.00 114 HIS A O 1
ATOM 927 N N . ASN A 1 115 ? 12.000 9.138 -17.042 1.00 80.94 115 ASN A N 1
ATOM 928 C CA . ASN A 1 115 ? 11.968 8.554 -18.377 1.00 80.94 115 ASN A CA 1
ATOM 929 C C . ASN A 1 115 ? 10.734 7.656 -18.558 1.00 80.94 115 ASN A C 1
ATOM 931 O O . ASN A 1 115 ? 10.605 6.629 -17.891 1.00 80.94 115 ASN A O 1
ATOM 935 N N . ASP A 1 116 ? 9.881 7.966 -19.535 1.00 83.25 116 ASP A N 1
ATOM 936 C CA . ASP A 1 116 ? 8.731 7.129 -19.906 1.00 83.25 116 ASP A CA 1
ATOM 937 C C . ASP A 1 116 ? 9.175 5.902 -20.725 1.00 83.25 116 ASP A C 1
ATOM 939 O O . ASP A 1 116 ? 9.044 5.834 -21.947 1.00 83.25 116 ASP A O 1
ATOM 943 N N . THR A 1 117 ? 9.762 4.923 -20.036 1.00 89.75 117 THR A N 1
ATOM 944 C CA . THR A 1 117 ? 10.350 3.711 -20.632 1.00 89.75 117 THR A CA 1
ATOM 945 C C . THR A 1 117 ? 9.614 2.438 -20.218 1.00 89.75 117 THR A C 1
ATOM 947 O O . THR A 1 117 ? 8.873 2.408 -19.236 1.00 89.75 117 THR A O 1
ATOM 950 N N . ALA A 1 118 ? 9.865 1.337 -20.934 1.00 92.69 118 ALA A N 1
ATOM 951 C CA . ALA A 1 118 ? 9.342 0.021 -20.560 1.00 92.69 118 ALA A CA 1
ATOM 952 C C . ALA A 1 118 ? 9.829 -0.445 -19.174 1.00 92.69 118 ALA A C 1
ATOM 954 O O . ALA A 1 118 ? 9.085 -1.117 -18.463 1.00 92.69 118 ALA A O 1
ATOM 955 N N . ASP A 1 119 ? 11.043 -0.066 -18.764 1.00 93.25 119 ASP A N 1
ATOM 956 C CA . ASP A 1 119 ? 11.550 -0.388 -17.427 1.00 93.25 119 ASP A CA 1
ATOM 957 C C . ASP A 1 119 ? 10.873 0.453 -16.336 1.00 93.25 119 ASP A C 1
ATOM 959 O O . ASP A 1 119 ? 10.584 -0.077 -15.263 1.00 93.25 119 ASP A O 1
ATOM 963 N N . TRP A 1 120 ? 10.520 1.715 -16.616 1.00 89.56 120 TRP A N 1
ATOM 964 C CA . TRP A 1 120 ? 9.673 2.511 -15.716 1.00 89.56 120 TRP A CA 1
ATOM 965 C C . TRP A 1 120 ? 8.295 1.866 -15.526 1.00 89.56 120 TRP A C 1
ATOM 967 O O . TRP A 1 120 ? 7.838 1.696 -14.393 1.00 89.56 120 TRP A O 1
ATOM 977 N N . LEU A 1 121 ? 7.663 1.421 -16.619 1.00 90.38 121 LEU A N 1
ATOM 978 C CA . LEU A 1 121 ? 6.398 0.687 -16.557 1.00 90.38 121 LEU A CA 1
ATOM 979 C C . LEU A 1 121 ? 6.530 -0.613 -15.750 1.00 90.38 121 LEU A C 1
ATOM 981 O O . LEU A 1 121 ? 5.677 -0.892 -14.912 1.00 90.38 121 LEU A O 1
ATOM 985 N N . LYS A 1 122 ? 7.606 -1.380 -15.959 1.00 93.44 122 LYS A N 1
ATOM 986 C CA . LYS A 1 122 ? 7.874 -2.636 -15.242 1.00 93.44 122 LYS A CA 1
ATOM 987 C C . LYS A 1 122 ? 7.970 -2.425 -13.727 1.00 93.44 122 LYS A C 1
ATOM 989 O O . LYS A 1 122 ? 7.378 -3.181 -12.962 1.00 93.44 122 LYS A O 1
ATOM 994 N N . VAL A 1 123 ? 8.668 -1.376 -13.286 1.00 92.06 123 VAL A N 1
ATOM 995 C CA . VAL A 1 123 ? 8.762 -1.028 -11.858 1.00 92.06 123 VAL A CA 1
ATOM 996 C C . VAL A 1 123 ? 7.402 -0.588 -11.297 1.00 92.06 123 VAL A C 1
ATOM 998 O O . VAL A 1 123 ? 7.026 -1.005 -10.204 1.00 92.06 123 VAL A O 1
ATOM 1001 N N . ASN A 1 124 ? 6.616 0.188 -12.050 1.00 90.25 124 ASN A N 1
ATOM 1002 C CA . ASN A 1 124 ? 5.263 0.572 -11.626 1.00 90.25 124 ASN A CA 1
ATOM 1003 C C . ASN A 1 124 ? 4.318 -0.632 -11.518 1.00 90.25 124 ASN A C 1
ATOM 1005 O O . ASN A 1 124 ? 3.558 -0.731 -10.556 1.00 90.25 124 ASN A O 1
ATOM 1009 N N . GLN A 1 125 ? 4.392 -1.577 -12.458 1.00 92.81 125 GLN A N 1
ATOM 1010 C CA . GLN A 1 125 ? 3.643 -2.834 -12.387 1.00 92.81 125 GLN A CA 1
ATOM 1011 C C . GLN A 1 125 ? 3.985 -3.607 -11.112 1.00 92.81 125 GLN A C 1
ATOM 1013 O O . GLN A 1 125 ? 3.075 -4.028 -10.403 1.00 92.81 125 GLN A O 1
ATOM 1018 N N . PHE A 1 126 ? 5.267 -3.694 -10.754 1.00 93.56 126 PHE A N 1
ATOM 1019 C CA . PHE A 1 126 ? 5.699 -4.331 -9.511 1.00 93.56 126 PHE A CA 1
ATOM 1020 C C . PHE A 1 126 ? 5.103 -3.678 -8.246 1.00 93.56 126 PHE A C 1
ATOM 1022 O O . PHE A 1 126 ? 4.719 -4.386 -7.311 1.00 93.56 126 PHE A O 1
ATOM 1029 N N . PHE A 1 127 ? 4.964 -2.348 -8.200 1.00 92.06 127 PHE A N 1
ATOM 1030 C CA . PHE A 1 127 ? 4.282 -1.681 -7.081 1.00 92.06 127 PHE A CA 1
ATOM 1031 C C . PHE A 1 127 ? 2.784 -2.006 -7.031 1.00 92.06 127 PHE A C 1
ATOM 1033 O O . PHE A 1 127 ? 2.252 -2.302 -5.959 1.00 92.06 127 PHE A O 1
ATOM 1040 N N . ILE A 1 128 ? 2.113 -2.028 -8.185 1.00 92.94 128 ILE A N 1
ATOM 1041 C CA . ILE A 1 128 ? 0.701 -2.422 -8.285 1.00 92.94 128 ILE A CA 1
ATOM 1042 C C . ILE A 1 128 ? 0.501 -3.899 -7.905 1.00 92.94 128 ILE A C 1
ATOM 1044 O O . ILE A 1 128 ? -0.500 -4.245 -7.279 1.00 92.94 128 ILE A O 1
ATOM 1048 N N . GLU A 1 129 ? 1.469 -4.777 -8.171 1.00 95.19 129 GLU A N 1
ATOM 1049 C CA . GLU A 1 129 ? 1.446 -6.167 -7.696 1.00 95.19 129 GLU A CA 1
ATOM 1050 C C . GLU A 1 129 ? 1.484 -6.281 -6.161 1.00 95.19 129 GLU A C 1
ATOM 1052 O O . GLU A 1 129 ? 1.012 -7.278 -5.601 1.00 95.19 129 GLU A O 1
ATOM 1057 N N . GLN A 1 130 ? 2.016 -5.283 -5.445 1.00 94.50 130 GLN A N 1
ATOM 1058 C CA . GLN A 1 130 ? 1.938 -5.245 -3.979 1.00 94.50 130 GLN A CA 1
ATOM 1059 C C . GLN A 1 130 ? 0.519 -4.911 -3.512 1.00 94.50 130 GLN A C 1
ATOM 1061 O O . GLN A 1 130 ? 0.007 -5.562 -2.601 1.00 94.50 130 GLN A O 1
ATOM 1066 N N . LEU A 1 131 ? -0.154 -3.972 -4.187 1.00 94.94 131 LEU A N 1
ATOM 1067 C CA . LEU A 1 131 ? -1.566 -3.670 -3.940 1.00 94.94 131 LEU A CA 1
ATOM 1068 C C . LEU A 1 131 ? -2.452 -4.893 -4.219 1.00 94.94 131 LEU A C 1
ATOM 1070 O O . LEU A 1 131 ? -3.265 -5.271 -3.375 1.00 94.94 131 LEU A O 1
ATOM 1074 N N . ALA A 1 132 ? -2.250 -5.554 -5.363 1.00 96.19 132 ALA A N 1
ATOM 1075 C CA . ALA A 1 132 ? -2.986 -6.763 -5.730 1.00 96.19 132 ALA A CA 1
ATOM 1076 C C . ALA A 1 132 ? -2.784 -7.894 -4.709 1.00 96.19 132 ALA A C 1
ATOM 1078 O O . ALA A 1 132 ? -3.723 -8.619 -4.376 1.00 96.19 132 ALA A O 1
ATOM 1079 N N . TYR A 1 133 ? -1.573 -8.029 -4.168 1.00 96.44 133 TYR A N 1
ATOM 1080 C CA . TYR A 1 133 ? -1.277 -8.992 -3.111 1.00 96.44 133 TYR A CA 1
ATOM 1081 C C . TYR A 1 133 ? -1.993 -8.675 -1.799 1.00 96.44 133 TYR A C 1
ATOM 1083 O O . TYR A 1 133 ? -2.583 -9.582 -1.215 1.00 96.44 133 TYR A O 1
ATOM 1091 N N . ILE A 1 134 ? -2.007 -7.411 -1.362 1.00 96.31 134 ILE A N 1
ATOM 1092 C CA . ILE A 1 134 ? -2.775 -6.987 -0.180 1.00 96.31 134 ILE A CA 1
ATOM 1093 C C . ILE A 1 134 ? -4.259 -7.306 -0.381 1.00 96.31 134 ILE A C 1
ATOM 1095 O O . ILE A 1 134 ? -4.850 -7.974 0.466 1.00 96.31 134 ILE A O 1
ATOM 1099 N N . ALA A 1 135 ? -4.833 -6.913 -1.522 1.00 97.31 135 ALA A N 1
ATOM 1100 C CA . ALA A 1 135 ? -6.229 -7.189 -1.848 1.00 97.31 135 ALA A CA 1
ATOM 1101 C C . ALA A 1 135 ? -6.528 -8.697 -1.823 1.00 97.31 135 ALA A C 1
ATOM 1103 O O . ALA A 1 135 ? -7.448 -9.133 -1.139 1.00 97.31 135 ALA A O 1
ATOM 1104 N N . THR A 1 136 ? -5.682 -9.510 -2.463 1.00 97.69 136 THR A N 1
ATOM 1105 C CA . THR A 1 136 ? -5.817 -10.977 -2.475 1.00 97.69 136 THR A CA 1
ATOM 1106 C C . THR A 1 136 ? -5.768 -11.575 -1.069 1.00 97.69 136 THR A C 1
ATOM 1108 O O . THR A 1 136 ? -6.458 -12.553 -0.784 1.00 97.69 136 THR A O 1
ATOM 1111 N N . LYS A 1 137 ? -4.936 -11.038 -0.171 1.00 95.25 137 LYS A N 1
ATOM 1112 C CA . LYS A 1 137 ? -4.861 -11.545 1.205 1.00 95.25 137 LYS A CA 1
ATOM 1113 C C . LYS A 1 137 ? -6.060 -11.123 2.042 1.00 95.25 137 LYS A C 1
ATOM 1115 O O . LYS A 1 137 ? -6.545 -11.955 2.801 1.00 95.25 137 LYS A O 1
ATOM 1120 N N . LEU A 1 138 ? -6.549 -9.894 1.883 1.00 95.62 138 LEU A N 1
ATOM 1121 C CA . LEU A 1 138 ? -7.779 -9.432 2.533 1.00 95.62 138 LEU A CA 1
ATOM 1122 C C . LEU A 1 138 ? -9.005 -10.224 2.056 1.00 95.62 138 LEU A C 1
ATOM 1124 O O . LEU A 1 138 ? -9.842 -10.597 2.872 1.00 95.62 138 LEU A O 1
ATOM 1128 N N . ASP A 1 139 ? -9.069 -10.567 0.770 1.00 96.81 139 ASP A N 1
ATOM 1129 C CA . ASP A 1 139 ? -10.148 -11.384 0.198 1.00 96.81 139 ASP A CA 1
ATOM 1130 C C . ASP A 1 139 ? -10.189 -12.806 0.787 1.00 96.81 139 ASP A C 1
ATOM 1132 O O . ASP A 1 139 ? -11.238 -13.418 0.947 1.00 96.81 139 ASP A O 1
ATOM 1136 N N . ARG A 1 140 ? -9.036 -13.336 1.208 1.00 93.00 140 ARG A N 1
ATOM 1137 C CA . ARG A 1 140 ? -8.947 -14.653 1.863 1.00 93.00 140 ARG A CA 1
ATOM 1138 C C . ARG A 1 140 ? -9.327 -14.638 3.345 1.00 93.00 140 ARG A C 1
ATOM 1140 O O . ARG A 1 140 ? -9.353 -15.702 3.966 1.00 93.00 140 ARG A O 1
ATOM 1147 N N . ILE A 1 141 ? -9.570 -13.470 3.939 1.00 90.00 141 ILE A N 1
ATOM 1148 C CA . ILE A 1 141 ? -9.933 -13.336 5.352 1.00 90.00 141 ILE A CA 1
ATOM 1149 C C . ILE A 1 141 ? -11.449 -13.205 5.448 1.00 90.00 141 ILE A C 1
ATOM 1151 O O . ILE A 1 141 ? -12.011 -12.196 5.042 1.00 90.00 141 ILE A O 1
ATOM 1155 N N . GLN A 1 142 ? -12.109 -14.212 6.020 1.00 87.94 142 GLN A N 1
ATOM 1156 C CA . GLN A 1 142 ? -13.559 -14.189 6.178 1.00 87.94 142 GLN A CA 1
ATOM 1157 C C . GLN A 1 142 ? -13.988 -13.312 7.367 1.00 87.94 142 GLN A C 1
ATOM 1159 O O . GLN A 1 142 ? -13.632 -13.579 8.520 1.00 87.94 142 GLN A O 1
ATOM 1164 N N . GLU A 1 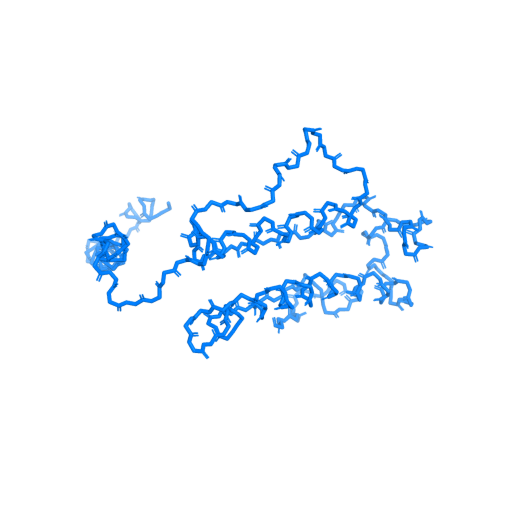143 ? -14.825 -12.317 7.085 1.00 84.94 143 GLU A N 1
ATOM 1165 C CA . GLU A 1 143 ? -15.464 -11.413 8.037 1.00 84.94 143 GLU A CA 1
ATOM 1166 C C . GLU A 1 143 ? -16.987 -11.623 8.125 1.00 84.94 143 GLU A C 1
ATOM 1168 O O . GLU A 1 143 ? -17.799 -10.792 7.715 1.00 84.94 143 GLU A O 1
ATOM 1173 N N . GLY A 1 144 ? -17.398 -12.778 8.660 1.00 84.31 144 GLY A N 1
ATOM 1174 C CA . GLY A 1 144 ? -18.808 -13.177 8.700 1.00 84.31 144 GLY A CA 1
ATOM 1175 C C . GLY A 1 144 ? -19.255 -13.686 7.333 1.00 84.31 144 GLY A C 1
ATOM 1176 O O . GLY A 1 144 ? -18.707 -14.671 6.853 1.00 84.31 144 GLY A O 1
ATOM 1177 N N . GLU A 1 145 ? -20.216 -13.015 6.698 1.00 88.00 145 GLU A N 1
ATOM 1178 C CA . GLU A 1 145 ? -20.729 -13.378 5.361 1.00 88.00 145 GLU A CA 1
ATOM 1179 C C . GLU A 1 145 ? -19.917 -12.763 4.202 1.00 88.00 145 GLU A C 1
ATOM 1181 O O . GLU A 1 145 ? -20.158 -13.084 3.042 1.00 88.00 145 GLU A O 1
ATOM 1186 N N . ARG A 1 146 ? -18.973 -11.862 4.500 1.00 90.94 146 ARG A N 1
ATOM 1187 C CA . ARG A 1 146 ? -18.146 -11.128 3.525 1.00 90.94 146 ARG A CA 1
ATOM 1188 C C . ARG A 1 146 ? -16.663 -11.304 3.819 1.00 90.94 146 ARG A C 1
ATOM 1190 O O . ARG A 1 146 ? -16.316 -11.835 4.871 1.00 90.94 146 ARG A O 1
ATOM 1197 N N . THR A 1 147 ? -15.793 -10.854 2.927 1.00 94.25 147 THR A N 1
ATOM 1198 C CA . THR A 1 147 ? -14.343 -10.866 3.162 1.00 94.25 147 THR A CA 1
ATOM 1199 C C . THR A 1 147 ? -13.872 -9.564 3.816 1.00 94.25 147 THR A C 1
ATOM 1201 O O . THR A 1 147 ? -14.577 -8.552 3.805 1.00 94.25 147 THR A O 1
ATOM 1204 N N . ALA A 1 148 ? -12.664 -9.554 4.382 1.00 93.06 148 ALA A N 1
ATOM 1205 C CA . ALA A 1 148 ? -12.062 -8.323 4.891 1.00 93.06 148 ALA A CA 1
ATOM 1206 C C . ALA A 1 148 ? -11.853 -7.302 3.763 1.00 93.06 148 ALA A C 1
ATOM 1208 O O . ALA A 1 148 ? -11.898 -6.099 4.017 1.00 93.06 148 ALA A O 1
ATOM 1209 N N . LEU A 1 149 ? -11.664 -7.763 2.518 1.00 96.44 149 LEU A N 1
ATOM 1210 C CA . LEU A 1 149 ? -11.594 -6.885 1.351 1.00 96.44 149 LEU A CA 1
ATOM 1211 C C . LEU A 1 149 ? -12.938 -6.192 1.091 1.00 96.44 149 LEU A C 1
ATOM 1213 O O . LEU A 1 149 ? -12.948 -4.979 0.912 1.00 96.44 149 LEU A O 1
ATOM 1217 N N . ASP A 1 150 ? -14.058 -6.918 1.146 1.00 96.12 150 ASP A N 1
ATOM 1218 C CA . ASP A 1 150 ? -15.405 -6.349 0.958 1.00 96.12 150 ASP A CA 1
ATOM 1219 C C . ASP A 1 150 ? -15.761 -5.275 2.000 1.00 96.12 150 ASP A C 1
ATOM 1221 O O . ASP A 1 150 ? -16.594 -4.399 1.750 1.00 96.12 150 ASP A O 1
ATOM 1225 N N . ASN A 1 151 ? -15.162 -5.367 3.190 1.00 93.44 151 ASN A N 1
ATOM 1226 C CA . ASN A 1 151 ? -15.374 -4.442 4.303 1.00 93.44 151 ASN A CA 1
ATOM 1227 C C . ASN A 1 151 ? -14.293 -3.352 4.401 1.00 93.44 151 ASN A C 1
ATOM 1229 O O . ASN A 1 151 ? -14.341 -2.528 5.317 1.00 93.44 151 ASN A O 1
ATOM 1233 N N . SER A 1 152 ? -13.328 -3.327 3.478 1.00 94.12 152 SER A N 1
ATOM 1234 C CA . SER A 1 152 ? -12.207 -2.387 3.489 1.00 94.12 152 SER A CA 1
ATOM 1235 C C . SER A 1 152 ? -12.221 -1.476 2.268 1.00 94.12 152 SER A C 1
ATOM 1237 O O . SER A 1 152 ? -12.653 -1.846 1.181 1.00 94.12 152 SER A O 1
ATOM 1239 N N . MET A 1 153 ? -11.676 -0.274 2.437 1.00 94.62 153 MET A N 1
ATOM 1240 C CA . MET A 1 153 ? -11.337 0.609 1.326 1.00 94.62 153 MET A CA 1
ATOM 1241 C C . MET A 1 153 ? -9.820 0.620 1.166 1.00 94.62 153 MET A C 1
ATOM 1243 O O . MET A 1 153 ? -9.097 0.938 2.111 1.00 94.62 153 MET A O 1
ATOM 1247 N N . LEU A 1 154 ? -9.346 0.282 -0.030 1.00 94.69 154 LEU A N 1
ATOM 1248 C CA . LEU A 1 154 ? -7.947 0.440 -0.410 1.00 94.69 154 LEU A CA 1
ATOM 1249 C C . LEU A 1 154 ? -7.812 1.712 -1.241 1.00 94.69 154 LEU A C 1
ATOM 1251 O O . LEU A 1 154 ? -8.651 1.975 -2.095 1.00 94.69 154 LEU A O 1
ATOM 1255 N N . LEU A 1 155 ? -6.771 2.491 -0.957 1.00 93.12 155 LEU A N 1
ATOM 1256 C CA . LEU A 1 155 ? -6.434 3.694 -1.705 1.00 93.12 155 LEU A CA 1
ATOM 1257 C C . LEU A 1 155 ? -4.965 3.622 -2.107 1.00 93.12 155 LEU A C 1
ATOM 1259 O O . LEU A 1 155 ? -4.086 3.578 -1.241 1.00 93.12 155 LEU A O 1
ATOM 1263 N N . TYR A 1 156 ? -4.700 3.617 -3.406 1.00 90.38 156 TYR A N 1
ATOM 1264 C CA . TYR A 1 156 ? -3.357 3.668 -3.956 1.00 90.38 156 TYR A CA 1
ATOM 1265 C C . TYR A 1 156 ? -3.105 5.033 -4.584 1.00 90.38 156 TYR A C 1
ATOM 1267 O O . TYR A 1 156 ? -3.753 5.422 -5.554 1.00 90.38 156 TYR A O 1
ATOM 1275 N N . CYS A 1 157 ? -2.138 5.756 -4.027 1.00 87.12 157 CYS A N 1
ATOM 1276 C CA . CYS A 1 157 ? -1.764 7.086 -4.485 1.00 87.12 157 CYS A CA 1
ATOM 1277 C C . CYS A 1 157 ? -0.384 7.045 -5.142 1.00 87.12 157 CYS A C 1
ATOM 1279 O O . CYS A 1 157 ? 0.536 6.422 -4.608 1.00 87.12 157 CYS A O 1
ATOM 1281 N N . SER A 1 158 ? -0.222 7.782 -6.239 1.00 82.44 158 SER A N 1
ATOM 1282 C CA . SER A 1 158 ? 1.092 8.079 -6.820 1.00 82.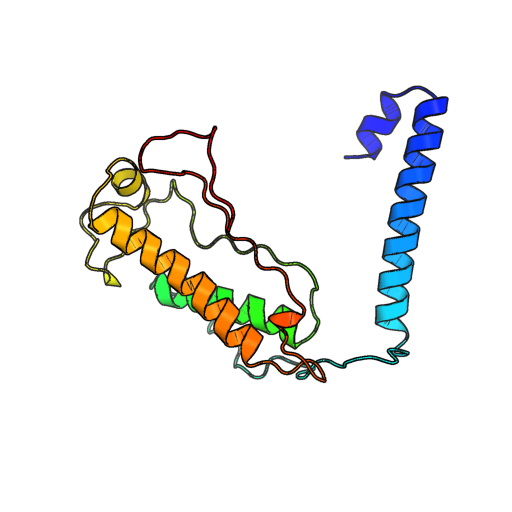44 158 SER A CA 1
ATOM 1283 C C . SER A 1 158 ? 1.416 9.563 -6.689 1.00 82.44 158 SER A C 1
ATOM 1285 O O . SER A 1 158 ? 0.526 10.413 -6.714 1.00 82.44 158 SER A O 1
ATOM 1287 N N . SER A 1 159 ? 2.705 9.874 -6.577 1.00 78.44 159 SER A N 1
ATOM 1288 C CA . SER A 1 159 ? 3.233 11.242 -6.608 1.00 78.44 159 SER A CA 1
ATOM 1289 C C . SER A 1 159 ? 3.343 11.809 -8.031 1.00 78.44 159 SER A C 1
ATOM 1291 O O . SER A 1 159 ? 3.633 12.993 -8.189 1.00 78.44 159 SER A O 1
ATOM 1293 N N . MET A 1 160 ? 3.111 10.976 -9.054 1.00 77.81 160 MET A N 1
ATOM 1294 C CA . MET A 1 160 ? 3.216 11.331 -10.470 1.00 77.81 160 MET A CA 1
ATOM 1295 C C . MET A 1 160 ? 2.184 10.556 -11.311 1.00 77.81 160 MET A C 1
ATOM 1297 O O . MET A 1 160 ? 1.963 9.364 -11.077 1.00 77.81 160 MET A O 1
ATOM 1301 N N . LEU A 1 161 ? 1.578 11.207 -12.314 1.00 77.38 161 LEU A N 1
ATOM 1302 C CA . LEU A 1 161 ? 0.744 10.540 -13.332 1.00 77.38 161 LEU A CA 1
ATOM 1303 C C . LEU A 1 161 ? 1.580 9.864 -14.430 1.00 77.38 161 LEU A C 1
ATOM 1305 O O . LEU A 1 161 ? 1.212 8.800 -14.920 1.00 77.38 161 LEU A O 1
ATOM 1309 N N . THR A 1 162 ? 2.689 10.493 -14.821 1.00 72.56 162 THR A N 1
ATOM 1310 C CA . THR A 1 162 ? 3.638 10.039 -15.858 1.00 72.56 162 THR A CA 1
ATOM 1311 C C . THR A 1 162 ? 5.067 10.344 -15.399 1.00 72.56 162 THR A C 1
ATOM 1313 O O . THR A 1 162 ? 5.235 10.937 -14.339 1.00 72.56 162 THR A O 1
ATOM 1316 N N . GLY A 1 163 ? 6.107 9.980 -16.157 1.00 69.62 163 GLY A N 1
ATOM 1317 C CA . GLY A 1 163 ? 7.496 10.319 -15.814 1.00 69.62 163 GLY A CA 1
ATOM 1318 C C . GLY A 1 163 ? 7.834 11.819 -15.888 1.00 69.62 163 GLY A C 1
ATOM 1319 O O . GLY A 1 163 ? 8.929 12.254 -15.519 1.00 69.62 163 GLY A O 1
ATOM 1320 N N . HIS A 1 164 ? 6.888 12.650 -16.329 1.00 72.62 164 HIS A N 1
ATOM 1321 C CA . HIS A 1 164 ? 6.978 14.098 -16.220 1.00 72.62 164 HIS A CA 1
ATOM 1322 C C . HIS A 1 164 ? 6.517 14.545 -14.827 1.00 72.62 164 HIS A C 1
ATOM 1324 O O . HIS A 1 164 ? 5.429 14.187 -14.384 1.00 72.62 164 HIS A O 1
ATOM 1330 N N . HIS A 1 165 ? 7.351 15.329 -14.130 1.00 72.56 165 HIS A N 1
ATOM 1331 C CA . HIS A 1 165 ? 7.076 15.878 -12.791 1.00 72.56 165 HIS A CA 1
ATOM 1332 C C . HIS A 1 165 ? 5.929 16.892 -12.822 1.00 72.56 165 HIS A C 1
ATOM 1334 O O . HIS A 1 165 ? 6.141 18.102 -12.757 1.00 72.56 165 HIS A O 1
ATOM 1340 N N . ASP A 1 166 ? 4.711 16.377 -12.934 1.00 74.94 166 ASP A N 1
ATOM 1341 C CA . ASP A 1 166 ? 3.468 17.123 -12.870 1.00 74.94 166 ASP A CA 1
ATOM 1342 C C . ASP A 1 166 ? 2.687 16.701 -11.621 1.00 74.94 166 ASP A C 1
ATOM 1344 O O . ASP A 1 166 ? 2.171 15.589 -11.524 1.00 74.94 166 ASP A O 1
ATOM 1348 N N . ALA A 1 167 ? 2.614 17.616 -10.655 1.00 75.56 167 ALA A N 1
ATOM 1349 C CA . ALA A 1 167 ? 1.897 17.421 -9.399 1.00 75.56 167 ALA A CA 1
ATOM 1350 C C . ALA A 1 167 ? 0.431 17.892 -9.458 1.00 75.56 167 ALA A C 1
ATOM 1352 O O . ALA A 1 167 ? -0.244 17.932 -8.429 1.00 75.56 167 ALA A O 1
ATOM 1353 N N . THR A 1 168 ? -0.066 18.297 -10.631 1.00 79.56 168 THR A N 1
ATOM 1354 C CA . THR A 1 168 ? -1.444 18.786 -10.803 1.00 79.56 168 THR A CA 1
ATOM 1355 C C . THR A 1 168 ? -2.435 17.675 -11.138 1.00 79.56 168 THR A C 1
ATOM 1357 O O . THR A 1 168 ? -3.635 17.835 -10.915 1.00 79.56 168 THR A O 1
ATOM 1360 N N . GLN A 1 169 ? -1.940 16.531 -11.614 1.00 76.62 169 GLN A N 1
ATOM 1361 C CA . GLN A 1 169 ? -2.731 15.342 -11.903 1.00 76.62 169 GLN A CA 1
ATOM 1362 C C . GLN A 1 169 ? -2.087 14.157 -11.187 1.00 76.62 169 GLN A C 1
ATOM 1364 O O . GLN A 1 169 ? -1.042 13.680 -11.608 1.00 76.62 169 GLN A O 1
ATOM 1369 N N . LEU A 1 170 ? -2.681 13.698 -10.085 1.00 80.00 170 LEU A N 1
ATOM 1370 C CA . LEU A 1 170 ? -2.168 12.560 -9.320 1.00 80.00 170 LEU A CA 1
ATOM 1371 C C . LEU A 1 170 ? -3.191 11.426 -9.348 1.00 80.00 170 LEU A C 1
ATOM 1373 O O . LEU A 1 170 ? -4.355 11.665 -9.010 1.00 80.00 170 LEU A O 1
ATOM 1377 N N . PRO A 1 171 ? -2.802 10.208 -9.764 1.00 73.44 171 PRO A N 1
ATOM 1378 C CA . PRO A 1 171 ? -3.730 9.100 -9.805 1.00 73.44 171 PRO A CA 1
ATOM 1379 C C . PRO A 1 171 ? -4.022 8.618 -8.387 1.00 73.44 171 PRO A C 1
ATOM 1381 O O . PRO A 1 171 ? -3.138 8.514 -7.529 1.00 73.44 171 PRO A O 1
ATOM 1384 N N . VAL A 1 172 ? -5.295 8.308 -8.189 1.00 76.56 172 VAL A N 1
ATOM 1385 C CA . VAL A 1 172 ? -5.833 7.672 -7.000 1.00 76.56 172 VAL A CA 1
ATOM 1386 C C . VAL A 1 172 ? -6.664 6.498 -7.500 1.00 76.56 172 VAL A C 1
ATOM 1388 O O . VAL A 1 172 ? -7.596 6.705 -8.280 1.00 76.56 172 VAL A O 1
ATOM 1391 N N . VAL A 1 173 ? -6.269 5.286 -7.113 1.00 72.69 173 VAL A N 1
ATOM 1392 C CA . VAL A 1 173 ? -6.955 4.028 -7.448 1.00 72.69 173 VAL A CA 1
ATOM 1393 C C . VAL A 1 173 ? -7.558 3.434 -6.191 1.00 72.69 173 VAL A C 1
ATOM 1395 O O . VAL A 1 173 ? -6.834 3.398 -5.169 1.00 72.69 173 VAL A O 1
#

Foldseek 3Di:
DLVVVCVVDDPVVNVVSVVVVVVVVVVVVVVVCVVPVPPPPFFAQPDLDDPDDDDDPDQPPALLVNLLVVLVVVLVCLSNVVDPDDDDDSDDQPDQDFHVVLVTHPGGNNVLLLDQDPVVVSVVVSVVVSVVVSLVSQQVDDGDPGGSNVVDDDWDWDCDPGSPNDNPDIDID

Mean predicted aligned error: 11.26 Å

Radius of gyration: 21.3 Å; Cα contacts (8 Å, |Δi|>4): 137; chains: 1; bounding box: 45×52×47 Å

Sequence (173 aa):
EARSLRGKISYSDRRKLDEFLDSVRDVEQRIDRAGADGKFQGWRPTLTKPNIPRPKDGLPQDVDEHMRLMSDILVLGFQTDTTRVATLKLNNDHSSMRFPHLGVDYMIHHLLSHNDTADWLKVNQFFIEQLAYIATKLDRIQEGERTALDNSMLLYCSSMLTGHHDATQLPVV

Solvent-accessible surface area (backbone atoms only — not comparable to full-atom values): 10558 Å² total; per-residue (Å²): 113,71,74,67,52,56,77,76,51,54,76,71,54,41,51,54,51,5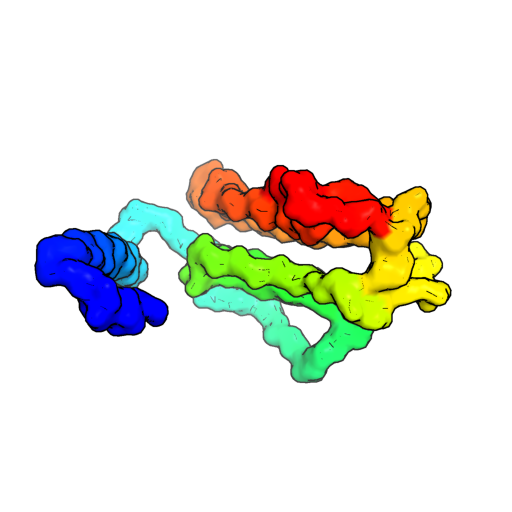0,53,50,52,50,52,54,50,50,53,51,51,52,52,51,48,56,65,69,67,71,71,61,90,62,84,70,57,83,31,92,60,83,90,65,80,80,77,72,92,74,81,67,88,48,68,66,62,41,48,50,51,54,45,50,53,51,51,45,32,49,45,40,63,73,43,95,76,87,86,84,80,85,75,63,67,86,35,81,50,61,42,57,94,78,73,40,59,92,52,32,48,38,68,38,44,66,38,90,43,74,66,42,51,52,54,52,50,56,54,52,51,51,53,53,49,46,50,55,54,29,52,70,35,71,53,77,96,43,26,44,37,80,76,50,88,80,78,49,75,44,86,43,66,53,37,57,97,41,81,87,50,58,48,74,83